Protein AF-A0A063ZQI3-F1 (afdb_monomer_lite)

pLDDT: mean 92.3, std 5.74, range [67.0, 97.94]

Sequence (66 aa):
MLRESLVGLEAYEPSESALISNLLDDRRVPCKGNLQTRFEDRDELAAPLEAESVYIDIENPLVTRL

Structure (mmCIF, N/CA/C/O backbone):
data_AF-A0A063ZQI3-F1
#
_entry.id   AF-A0A063ZQI3-F1
#
loop_
_atom_site.group_PDB
_atom_site.id
_atom_site.type_symbol
_atom_site.label_atom_id
_atom_site.label_alt_id
_atom_site.label_comp_id
_atom_site.label_asym_id
_atom_site.label_entity_id
_atom_site.label_seq_id
_atom_site.pdbx_PDB_ins_code
_atom_site.Cartn_x
_atom_site.Cartn_y
_atom_site.Cartn_z
_atom_site.occupancy
_atom_site.B_iso_or_equiv
_atom_site.auth_seq_id
_atom_site.auth_comp_id
_atom_site.auth_asym_id
_atom_site.auth_atom_id
_atom_site.pdbx_PDB_model_num
ATOM 1 N N . MET A 1 1 ? 3.426 7.382 -18.568 1.00 85.12 1 MET A N 1
ATOM 2 C CA . MET A 1 1 ? 3.438 8.436 -17.527 1.00 85.12 1 MET A CA 1
ATOM 3 C C . MET A 1 1 ? 3.703 7.822 -16.150 1.00 85.12 1 MET A C 1
ATOM 5 O O . MET A 1 1 ? 4.865 7.752 -15.800 1.00 85.12 1 MET A O 1
ATOM 9 N N . LEU A 1 2 ? 2.721 7.283 -15.404 1.00 92.06 2 LEU A N 1
ATOM 10 C CA . LEU A 1 2 ? 2.976 6.759 -14.040 1.00 92.06 2 LEU A CA 1
ATOM 11 C C . LEU A 1 2 ? 3.894 5.521 -13.997 1.00 92.06 2 LEU A C 1
ATOM 13 O O . LEU A 1 2 ? 4.884 5.531 -13.275 1.00 92.06 2 LEU A O 1
ATOM 17 N N . ARG A 1 3 ? 3.600 4.476 -14.787 1.00 92.75 3 ARG A N 1
ATOM 18 C CA . ARG A 1 3 ? 4.414 3.244 -14.817 1.00 92.75 3 ARG A CA 1
ATOM 19 C C . ARG A 1 3 ? 5.876 3.527 -15.175 1.00 92.75 3 ARG A C 1
ATOM 21 O O . ARG A 1 3 ? 6.779 3.053 -14.505 1.00 92.75 3 ARG A O 1
ATOM 28 N N . GLU A 1 4 ? 6.097 4.328 -16.213 1.00 93.56 4 GLU A N 1
ATOM 29 C CA . GLU A 1 4 ? 7.441 4.721 -16.664 1.00 93.56 4 GLU A CA 1
ATOM 30 C C . GLU A 1 4 ? 8.195 5.515 -15.592 1.00 93.56 4 GLU A C 1
ATOM 32 O O . GLU A 1 4 ? 9.381 5.282 -15.385 1.00 93.56 4 GLU A O 1
ATOM 37 N N . SER A 1 5 ? 7.512 6.416 -14.875 1.00 95.25 5 SER A N 1
ATOM 38 C CA . SER A 1 5 ? 8.119 7.134 -13.751 1.00 95.25 5 SER A CA 1
ATOM 39 C C . SER A 1 5 ? 8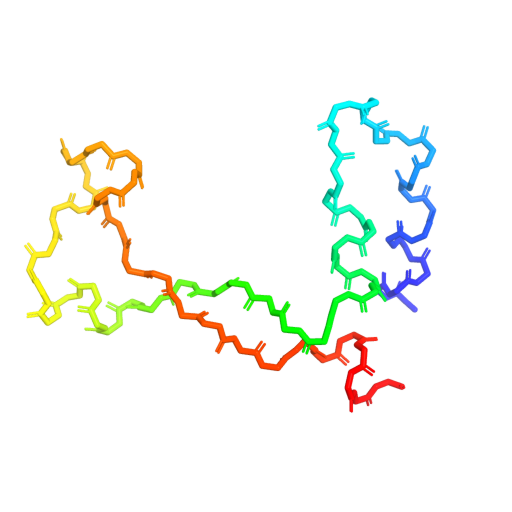.522 6.195 -12.615 1.00 95.25 5 SER A C 1
ATOM 41 O O . SER A 1 5 ? 9.597 6.378 -12.059 1.00 95.25 5 SER A O 1
ATOM 43 N N . LEU A 1 6 ? 7.705 5.185 -12.294 1.00 95.19 6 LEU A N 1
ATOM 44 C CA . LEU A 1 6 ? 8.034 4.188 -11.268 1.00 95.19 6 LEU A CA 1
ATOM 45 C C . LEU A 1 6 ? 9.259 3.354 -11.658 1.00 95.19 6 LEU A C 1
ATOM 47 O O . LEU A 1 6 ? 10.163 3.216 -10.845 1.00 95.19 6 LEU A O 1
ATOM 51 N N . VAL A 1 7 ? 9.344 2.898 -12.912 1.00 95.06 7 VAL A N 1
ATOM 52 C CA . VAL A 1 7 ? 10.534 2.190 -13.424 1.00 95.06 7 VAL A CA 1
ATOM 53 C C . VAL A 1 7 ? 11.794 3.051 -13.279 1.00 95.06 7 VAL A C 1
ATOM 55 O O . VAL A 1 7 ? 12.841 2.567 -12.868 1.00 95.06 7 VAL A O 1
ATOM 58 N N . GLY A 1 8 ? 11.702 4.356 -13.556 1.00 95.44 8 GLY A N 1
ATOM 59 C CA . GLY A 1 8 ? 12.828 5.275 -13.364 1.00 95.44 8 GLY A CA 1
ATOM 60 C C . GLY A 1 8 ? 13.268 5.446 -11.903 1.00 95.44 8 GLY A C 1
ATOM 61 O O . GLY A 1 8 ? 14.399 5.866 -11.661 1.00 95.44 8 GLY A O 1
ATOM 62 N N . LEU A 1 9 ? 12.401 5.129 -10.935 1.00 95.31 9 LEU A N 1
ATOM 63 C CA . LEU A 1 9 ? 12.689 5.250 -9.507 1.00 95.31 9 LEU A CA 1
ATOM 64 C C . LEU A 1 9 ? 13.372 4.016 -8.905 1.00 95.31 9 LEU A C 1
ATOM 66 O O . LEU A 1 9 ? 13.943 4.148 -7.825 1.00 95.31 9 LEU A O 1
ATOM 70 N N . GLU A 1 10 ? 13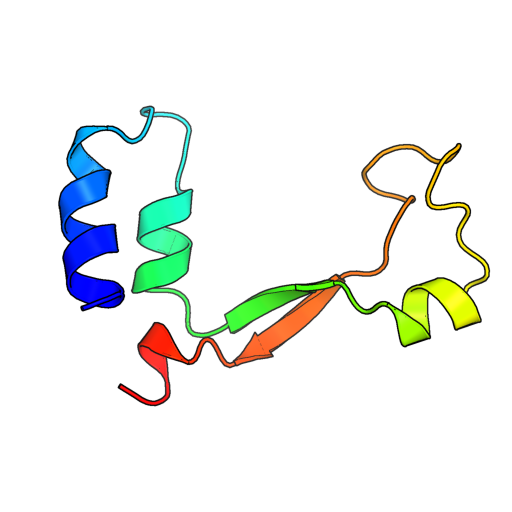.397 2.869 -9.597 1.00 93.19 10 GLU A N 1
ATOM 71 C CA . GLU A 1 10 ? 14.095 1.653 -9.131 1.00 93.19 10 GLU A CA 1
ATOM 72 C C . GLU A 1 10 ? 15.565 1.928 -8.786 1.00 93.19 10 GLU A C 1
ATOM 74 O O . GLU A 1 10 ? 16.094 1.402 -7.812 1.00 93.19 10 GLU A O 1
ATOM 79 N N . ALA A 1 11 ? 16.220 2.826 -9.529 1.00 94.25 11 ALA A N 1
ATOM 80 C CA . ALA A 1 11 ? 17.613 3.207 -9.297 1.00 94.25 11 ALA A CA 1
ATOM 81 C C . ALA A 1 11 ? 17.866 3.893 -7.937 1.00 94.25 11 ALA A C 1
ATOM 83 O O . ALA A 1 11 ? 19.021 4.036 -7.534 1.00 94.25 11 ALA A O 1
ATOM 84 N N . TYR A 1 12 ? 16.812 4.344 -7.252 1.00 95.75 12 TYR A N 1
ATOM 85 C CA . TYR A 1 12 ? 16.879 5.025 -5.958 1.00 95.75 12 TYR A CA 1
ATOM 86 C C . TYR A 1 12 ? 16.284 4.196 -4.813 1.00 95.75 12 TYR A C 1
ATOM 88 O O . TYR A 1 12 ? 16.258 4.669 -3.676 1.00 95.75 12 TYR A O 1
ATOM 96 N N . GLU A 1 13 ? 15.786 2.990 -5.093 1.00 95.62 13 GLU A N 1
ATOM 97 C CA . GLU A 1 13 ? 15.197 2.125 -4.078 1.00 95.62 13 GLU A CA 1
ATOM 98 C C . GLU A 1 13 ? 16.292 1.512 -3.178 1.00 95.62 13 GLU A C 1
ATOM 100 O O . GLU A 1 13 ? 17.271 0.959 -3.689 1.00 95.62 13 GLU A O 1
ATOM 105 N N . PRO A 1 14 ? 16.171 1.606 -1.837 1.00 96.38 14 PRO A N 1
ATOM 106 C CA . PRO A 1 14 ? 17.075 0.913 -0.922 1.00 96.38 14 PRO A CA 1
ATOM 107 C C . PRO A 1 14 ? 17.034 -0.604 -1.125 1.00 96.38 14 PRO A C 1
ATOM 109 O O . PRO A 1 14 ? 15.978 -1.159 -1.417 1.00 96.38 14 PRO A O 1
ATOM 112 N N . SER A 1 15 ? 18.150 -1.292 -0.879 1.00 93.56 15 SER A N 1
ATOM 113 C CA . SER A 1 15 ? 18.262 -2.749 -1.054 1.00 93.56 15 SER A CA 1
ATOM 114 C C . SER A 1 15 ? 17.267 -3.567 -0.229 1.00 93.56 15 SER A C 1
ATOM 116 O O . SER A 1 15 ? 16.96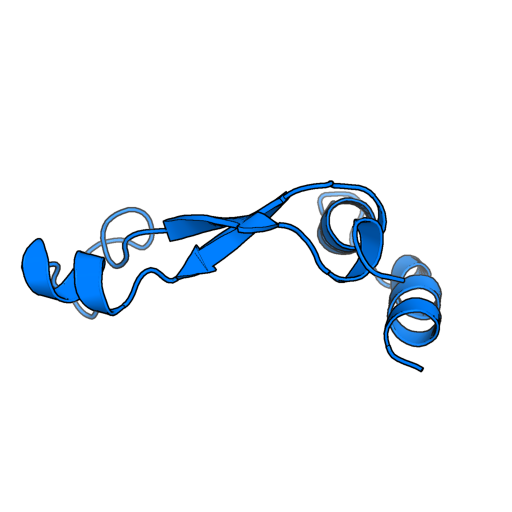1 -4.702 -0.584 1.00 93.56 15 SER A O 1
ATOM 118 N N . GLU A 1 16 ? 16.784 -3.018 0.883 1.00 95.88 16 GLU A N 1
ATOM 119 C CA . GLU A 1 16 ? 15.840 -3.665 1.796 1.00 95.88 16 GLU A CA 1
ATOM 120 C C . GLU A 1 16 ? 14.371 -3.441 1.396 1.00 95.88 16 GLU A C 1
ATOM 122 O O . GLU A 1 16 ? 13.473 -4.001 2.025 1.00 95.88 16 GLU A O 1
ATOM 127 N N . SER A 1 17 ? 14.115 -2.604 0.388 1.00 95.50 17 SER A N 1
ATOM 128 C CA . SER A 1 17 ? 12.776 -2.254 -0.081 1.00 95.50 17 SER A CA 1
ATOM 129 C C . SER A 1 17 ? 12.402 -3.051 -1.331 1.00 95.50 17 SER A C 1
ATOM 131 O O . SER A 1 17 ? 13.242 -3.367 -2.168 1.00 95.50 17 SER A O 1
ATOM 133 N N . ALA A 1 18 ? 11.114 -3.364 -1.446 1.00 94.81 18 ALA A N 1
ATOM 134 C CA . ALA A 1 18 ? 10.500 -3.983 -2.622 1.00 94.81 18 ALA A CA 1
ATOM 135 C C . ALA A 1 18 ? 9.252 -3.198 -3.068 1.00 94.81 18 ALA A C 1
ATOM 137 O O . ALA A 1 18 ? 8.329 -3.742 -3.661 1.00 94.81 18 ALA A O 1
ATOM 138 N N . LEU A 1 19 ? 9.166 -1.915 -2.715 1.00 95.12 19 LEU A N 1
ATOM 139 C CA . LEU A 1 19 ? 8.031 -1.055 -3.019 1.00 95.12 19 LEU A CA 1
ATOM 140 C C . LEU A 1 19 ? 7.812 -0.938 -4.528 1.00 95.12 19 LEU A C 1
ATOM 142 O O . LEU A 1 19 ? 6.671 -1.059 -4.974 1.00 95.12 19 LEU A O 1
ATOM 146 N N . ILE A 1 20 ? 8.869 -0.683 -5.306 1.00 96.00 20 ILE A N 1
ATOM 147 C CA . ILE A 1 20 ? 8.701 -0.448 -6.743 1.00 96.00 20 ILE A CA 1
ATOM 148 C C . ILE A 1 20 ? 8.311 -1.741 -7.456 1.00 96.00 20 ILE A C 1
ATOM 150 O O . ILE A 1 20 ? 7.331 -1.739 -8.203 1.00 96.00 20 ILE A O 1
ATOM 154 N N . SER A 1 21 ? 8.994 -2.850 -7.164 1.00 94.06 21 SER A N 1
ATOM 155 C CA . SER A 1 21 ? 8.650 -4.161 -7.725 1.00 94.06 21 SER A CA 1
ATOM 156 C C . SER A 1 21 ? 7.238 -4.603 -7.327 1.00 94.06 21 SER A C 1
ATOM 158 O O . SER A 1 21 ? 6.448 -4.949 -8.204 1.00 94.06 21 SER A O 1
ATOM 160 N N . ASN A 1 22 ? 6.842 -4.472 -6.055 1.00 95.50 22 ASN A N 1
ATOM 161 C CA . ASN A 1 22 ? 5.477 -4.799 -5.622 1.00 95.50 22 ASN A CA 1
ATOM 162 C C . ASN A 1 22 ? 4.426 -3.968 -6.382 1.00 95.50 22 ASN A C 1
ATOM 164 O O . ASN A 1 22 ? 3.399 -4.488 -6.814 1.00 95.50 22 ASN A O 1
ATOM 168 N N . LEU A 1 23 ? 4.667 -2.671 -6.608 1.00 95.25 23 LEU A N 1
ATOM 169 C CA . LEU A 1 23 ? 3.735 -1.824 -7.362 1.00 95.25 23 LEU A CA 1
ATOM 170 C C . LEU A 1 23 ? 3.669 -2.169 -8.858 1.00 95.25 23 LEU A C 1
ATOM 172 O O . LEU A 1 23 ? 2.607 -1.998 -9.468 1.00 95.25 23 LEU A O 1
ATOM 176 N N . LEU A 1 24 ? 4.778 -2.603 -9.459 1.00 95.50 24 LEU A N 1
ATOM 177 C CA . LEU A 1 24 ? 4.883 -2.858 -10.898 1.00 95.50 24 LEU A CA 1
ATOM 178 C C . LEU A 1 24 ? 4.502 -4.281 -11.316 1.00 95.50 24 LEU A C 1
ATOM 180 O O . LEU A 1 24 ? 4.095 -4.449 -12.472 1.00 95.50 24 LEU A O 1
ATOM 184 N N . ASP A 1 25 ? 4.602 -5.249 -10.402 1.00 95.62 25 ASP A N 1
ATOM 185 C CA . ASP A 1 25 ? 4.482 -6.676 -10.710 1.00 95.62 25 ASP A CA 1
ATOM 186 C C . ASP A 1 25 ? 3.317 -7.368 -9.979 1.00 95.62 25 ASP A C 1
ATOM 188 O O . ASP A 1 25 ? 2.689 -8.272 -10.545 1.00 95.62 25 ASP A O 1
ATOM 192 N N . ASP A 1 26 ? 2.948 -6.936 -8.764 1.00 97.44 26 ASP A N 1
ATOM 193 C CA . ASP A 1 26 ? 1.888 -7.615 -8.015 1.00 97.44 26 ASP A CA 1
ATOM 194 C C . ASP A 1 26 ? 0.500 -7.314 -8.580 1.00 97.44 26 ASP A C 1
ATOM 196 O O . ASP A 1 26 ? 0.091 -6.170 -8.796 1.00 97.44 26 ASP A O 1
ATOM 200 N N . ARG A 1 27 ? -0.306 -8.368 -8.753 1.00 97.31 27 ARG A N 1
ATOM 201 C CA . ARG A 1 27 ? -1.683 -8.247 -9.268 1.00 97.31 27 ARG A CA 1
ATOM 202 C C . ARG A 1 27 ? -2.644 -7.576 -8.286 1.00 97.31 27 ARG A C 1
ATOM 204 O O . ARG A 1 27 ? -3.728 -7.151 -8.696 1.00 97.31 27 ARG A O 1
ATOM 211 N N . ARG A 1 28 ? -2.293 -7.513 -7.001 1.00 97.38 28 ARG A N 1
ATOM 212 C CA . ARG A 1 28 ? -3.089 -6.886 -5.941 1.00 97.38 28 ARG A CA 1
ATOM 213 C C . ARG A 1 28 ? -2.196 -6.012 -5.079 1.00 97.38 28 ARG A C 1
ATOM 215 O O . ARG A 1 28 ? -1.028 -6.326 -4.910 1.00 97.38 28 ARG A O 1
ATOM 222 N N . VAL A 1 29 ? -2.767 -4.944 -4.537 1.00 96.00 29 VAL A N 1
ATOM 223 C CA . VAL A 1 29 ? -2.068 -4.030 -3.628 1.00 96.00 29 VAL A CA 1
ATOM 224 C C . VAL A 1 29 ? -2.921 -3.762 -2.389 1.00 96.00 29 VAL A C 1
ATOM 226 O O . VAL A 1 29 ? -4.152 -3.677 -2.513 1.00 96.00 29 VAL A O 1
ATOM 229 N N . PRO A 1 30 ? -2.297 -3.598 -1.210 1.00 94.81 30 PRO A N 1
ATOM 230 C CA . PRO A 1 30 ? -3.011 -3.196 -0.011 1.00 94.81 30 PRO A CA 1
ATOM 231 C C . PRO A 1 30 ? -3.524 -1.761 -0.165 1.00 94.81 30 PRO A C 1
ATOM 233 O O . PRO A 1 30 ? -2.823 -0.862 -0.631 1.00 94.81 30 PRO A O 1
ATOM 236 N N . CYS A 1 31 ? -4.763 -1.530 0.251 1.00 94.94 31 CYS A N 1
ATOM 237 C CA . CYS A 1 31 ? -5.419 -0.231 0.221 1.00 94.94 31 CYS A CA 1
ATOM 238 C C . CYS A 1 31 ? -6.142 0.018 1.546 1.00 94.94 31 CYS A C 1
ATOM 240 O O . CYS A 1 31 ? -6.754 -0.891 2.108 1.00 94.94 31 CYS A O 1
ATOM 242 N N . LYS A 1 32 ? -6.087 1.253 2.053 1.00 94.25 32 LYS A N 1
ATOM 243 C CA . LYS A 1 32 ? -6.732 1.614 3.317 1.00 94.25 32 LYS A CA 1
ATOM 244 C C . LYS A 1 32 ? -8.257 1.524 3.193 1.00 94.25 32 LYS A C 1
ATOM 246 O O . LYS A 1 32 ? -8.884 2.240 2.412 1.00 94.25 32 LYS A O 1
ATOM 251 N N . GLY A 1 33 ? -8.860 0.678 4.018 1.00 95.06 33 GLY A N 1
ATOM 252 C CA . GLY A 1 33 ? -10.300 0.468 4.107 1.00 95.06 33 GLY A CA 1
ATOM 253 C C . GLY A 1 33 ? -10.969 1.437 5.078 1.00 95.06 33 GLY A C 1
ATOM 254 O O . GLY A 1 33 ? -11.499 0.997 6.090 1.00 95.06 33 GLY A O 1
ATOM 255 N N . ASN A 1 34 ? -10.988 2.741 4.778 1.00 94.25 34 ASN A N 1
ATOM 256 C CA . ASN A 1 34 ? -11.486 3.789 5.693 1.00 94.25 34 ASN A CA 1
ATOM 257 C C . ASN A 1 34 ? -12.850 3.474 6.331 1.00 94.25 34 ASN A C 1
ATOM 259 O O . ASN A 1 34 ? -13.034 3.638 7.533 1.00 94.25 34 ASN A O 1
ATOM 263 N N . LEU A 1 35 ? -13.816 3.015 5.532 1.00 94.81 35 LEU A N 1
ATOM 264 C CA . LEU A 1 35 ? -15.153 2.714 6.039 1.00 94.81 35 LEU A CA 1
ATOM 265 C C . LEU A 1 35 ? -15.137 1.533 7.021 1.00 94.81 35 LEU A C 1
ATOM 267 O O . LEU A 1 35 ? -15.791 1.589 8.057 1.00 94.81 35 LEU A O 1
ATOM 271 N N . GLN A 1 36 ? -14.361 0.491 6.721 1.00 94.38 36 GLN A N 1
ATOM 272 C CA . GLN A 1 36 ? -14.214 -0.662 7.603 1.00 94.38 36 GLN A CA 1
ATOM 273 C C . GLN A 1 36 ? -13.452 -0.292 8.880 1.00 94.38 36 GLN A C 1
ATOM 275 O O . GLN A 1 36 ? -13.881 -0.675 9.961 1.00 94.38 36 GLN A O 1
ATOM 280 N N . THR A 1 37 ? -12.404 0.531 8.777 1.00 94.44 37 THR A N 1
ATOM 281 C CA . THR A 1 37 ? -11.700 1.101 9.936 1.00 94.44 37 THR A CA 1
ATOM 282 C C . THR A 1 37 ? -12.669 1.811 10.883 1.00 94.44 37 THR A C 1
ATOM 284 O O . THR A 1 37 ? -12.621 1.589 12.090 1.00 94.44 37 THR A O 1
ATOM 287 N N . ARG A 1 38 ? -13.600 2.615 10.343 1.00 92.81 38 ARG A N 1
ATOM 288 C CA . ARG A 1 38 ? -14.635 3.287 11.144 1.00 92.81 38 ARG A CA 1
ATOM 289 C C . ARG A 1 38 ? -15.672 2.323 11.719 1.00 92.81 38 ARG A C 1
ATOM 291 O O . ARG A 1 38 ? -16.122 2.551 12.835 1.00 92.81 38 ARG A O 1
ATOM 298 N N . PHE A 1 39 ? -16.053 1.271 10.996 1.00 95.25 39 PHE A N 1
ATOM 299 C CA . PHE A 1 39 ? -16.976 0.255 11.517 1.00 95.25 39 PHE A CA 1
ATOM 300 C C . PHE A 1 39 ? -16.369 -0.604 12.628 1.00 95.25 39 PHE A C 1
ATOM 302 O O . PHE A 1 39 ? -17.091 -1.022 13.527 1.00 95.25 39 PHE A O 1
ATOM 309 N N . GLU A 1 40 ? -15.062 -0.848 12.580 1.00 92.88 40 GLU A N 1
ATOM 310 C CA . GLU A 1 40 ? -14.318 -1.552 13.629 1.00 92.88 40 GLU A CA 1
ATOM 311 C C . GLU A 1 40 ? -13.927 -0.636 14.802 1.00 92.88 40 GLU A C 1
ATOM 313 O O . GLU A 1 40 ? -13.258 -1.089 15.725 1.00 92.88 40 GLU A O 1
ATOM 318 N N . ASP A 1 41 ? -14.336 0.638 14.761 1.00 90.12 41 ASP A N 1
ATOM 319 C CA . ASP A 1 41 ? -14.046 1.679 15.756 1.00 90.12 41 ASP A CA 1
ATOM 320 C C . ASP A 1 41 ? -12.561 1.759 16.147 1.00 90.12 41 ASP A C 1
ATOM 322 O O . ASP A 1 41 ? -12.199 1.946 17.309 1.00 90.12 41 ASP A O 1
ATOM 326 N N . ARG A 1 42 ? -11.676 1.595 15.155 1.00 88.00 42 ARG A N 1
ATOM 327 C CA . ARG A 1 42 ? -10.231 1.679 15.380 1.00 88.00 42 ARG A CA 1
ATOM 328 C C . ARG A 1 42 ? -9.825 3.123 15.660 1.00 88.00 42 ARG A C 1
ATOM 330 O O . ARG A 1 42 ? -10.226 4.047 14.946 1.00 88.00 42 ARG A O 1
ATOM 337 N N . ASP A 1 43 ? -9.001 3.296 16.689 1.00 83.75 43 ASP A N 1
ATOM 338 C CA . ASP A 1 43 ? -8.372 4.572 17.012 1.00 83.75 43 ASP A CA 1
ATOM 339 C C . ASP A 1 43 ? -7.139 4.774 16.122 1.00 83.75 43 ASP A C 1
ATOM 341 O O . ASP A 1 43 ? -6.045 4.306 16.425 1.00 83.75 43 ASP A O 1
ATOM 345 N N . GLU A 1 44 ? -7.335 5.471 15.004 1.00 80.88 44 GLU A N 1
ATOM 346 C CA . GLU A 1 44 ? -6.290 5.763 14.015 1.00 80.88 44 GLU A CA 1
ATOM 347 C C . GLU A 1 44 ? -5.147 6.650 14.540 1.00 80.88 44 GLU A C 1
ATOM 349 O O . GLU A 1 44 ? -4.163 6.823 13.830 1.00 80.88 44 GLU A O 1
ATOM 354 N N . LEU A 1 45 ? -5.274 7.264 15.723 1.00 81.88 45 LEU A N 1
ATOM 355 C CA . LEU A 1 45 ? -4.291 8.225 16.236 1.00 81.88 45 LEU A CA 1
ATOM 356 C C . LEU A 1 45 ? -3.501 7.703 17.436 1.00 81.88 45 LEU A C 1
ATOM 358 O O . LEU A 1 45 ? -2.370 8.139 17.646 1.00 81.88 45 LEU A O 1
ATOM 362 N N . ALA A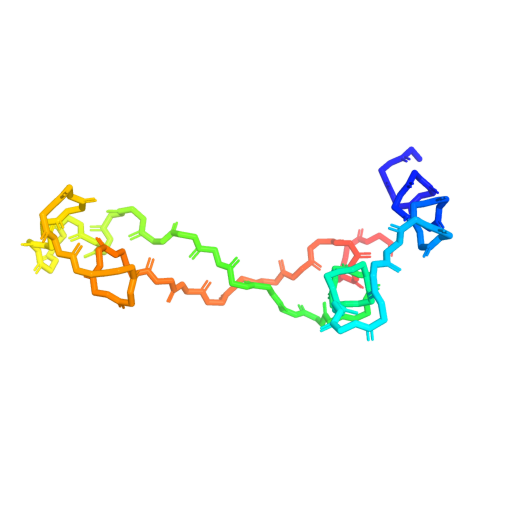 1 46 ? -4.101 6.831 18.246 1.00 83.44 46 ALA A N 1
ATOM 363 C CA . ALA A 1 46 ? -3.480 6.322 19.467 1.00 83.44 46 ALA A CA 1
ATOM 364 C C . ALA A 1 46 ? -3.090 4.839 19.401 1.00 83.44 46 ALA A C 1
ATOM 366 O O . ALA A 1 46 ? -2.323 4.379 20.252 1.00 83.44 46 ALA A O 1
ATOM 367 N N . ALA A 1 47 ? -3.622 4.077 18.440 1.00 81.94 47 ALA A N 1
ATOM 368 C CA . ALA A 1 47 ? -3.227 2.686 18.248 1.00 81.94 47 ALA A CA 1
ATOM 369 C C . ALA A 1 47 ? -1.803 2.590 17.659 1.00 81.94 47 ALA A C 1
ATOM 371 O O . ALA A 1 47 ? -1.289 3.578 17.153 1.00 81.94 47 ALA A O 1
ATOM 372 N N . PRO A 1 48 ? -1.133 1.429 17.745 1.00 84.81 48 PRO A N 1
ATOM 373 C CA . PRO A 1 48 ? 0.084 1.161 16.979 1.00 84.81 48 PRO A CA 1
ATOM 374 C C . PRO A 1 48 ? -0.227 0.954 15.489 1.00 84.81 48 PRO A C 1
ATOM 376 O O . PRO A 1 48 ? -1.333 0.531 15.146 1.00 84.81 48 PRO A O 1
ATOM 379 N N . LEU A 1 49 ? 0.765 1.167 14.619 1.00 79.94 49 LEU A N 1
ATOM 380 C CA . LEU A 1 49 ? 0.623 1.217 13.155 1.00 79.94 49 LEU A CA 1
ATOM 381 C C . LEU A 1 49 ? -0.148 0.024 12.558 1.00 79.94 49 LEU A C 1
ATOM 383 O O . LEU A 1 49 ? -0.931 0.177 11.621 1.00 79.94 49 LEU A O 1
ATOM 387 N N . GLU A 1 50 ? 0.046 -1.171 13.118 1.00 79.88 50 GLU A N 1
ATOM 388 C CA . GLU A 1 50 ? -0.602 -2.413 12.681 1.00 79.88 50 GLU A CA 1
ATOM 389 C C . GLU A 1 50 ? -2.101 -2.468 13.029 1.00 79.88 50 GLU A C 1
ATOM 391 O O . GLU A 1 50 ? -2.867 -3.218 12.419 1.00 79.88 50 GLU A O 1
ATOM 396 N N . ALA A 1 51 ? -2.528 -1.687 14.022 1.00 81.38 51 ALA A N 1
ATOM 397 C CA . ALA A 1 51 ? -3.883 -1.652 14.558 1.00 81.38 51 ALA A CA 1
ATOM 398 C C . ALA A 1 51 ? -4.626 -0.340 14.261 1.00 81.38 51 ALA A C 1
ATOM 400 O O . ALA A 1 51 ? -5.847 -0.318 14.379 1.00 81.38 51 ALA A O 1
ATOM 401 N N . GLU A 1 52 ? -3.937 0.719 13.829 1.00 89.56 52 GLU A N 1
ATOM 402 C CA . GLU A 1 52 ? -4.541 2.023 13.524 1.00 89.56 52 GLU A CA 1
ATOM 403 C C . GLU A 1 52 ? -5.556 1.943 12.381 1.00 89.56 52 GLU A C 1
ATOM 405 O O . GLU A 1 52 ? -6.578 2.616 12.409 1.00 89.56 52 GLU A O 1
ATOM 410 N N . SER A 1 53 ? -5.317 1.123 11.355 1.00 93.50 53 SER A N 1
ATOM 411 C CA . SER A 1 53 ? -6.153 1.099 10.147 1.00 93.50 53 SER A CA 1
ATOM 412 C C . SER A 1 53 ? -6.412 -0.310 9.634 1.00 93.50 53 SER A C 1
ATOM 414 O O . SER A 1 53 ? -5.573 -1.198 9.751 1.00 93.50 53 SER A O 1
ATOM 416 N N . VAL A 1 54 ? -7.577 -0.511 9.017 1.00 93.31 54 VAL A N 1
ATOM 417 C CA . VAL A 1 54 ? -7.852 -1.712 8.226 1.00 93.31 54 VAL A CA 1
ATOM 418 C C . VAL A 1 54 ? -7.289 -1.527 6.820 1.00 93.31 54 VAL A C 1
ATOM 420 O O . VAL A 1 54 ? -7.529 -0.500 6.182 1.00 93.31 54 VAL A O 1
ATOM 423 N N . TYR A 1 55 ? -6.587 -2.541 6.317 1.00 94.06 55 TYR A N 1
ATOM 424 C CA . TYR A 1 55 ? -6.165 -2.635 4.922 1.00 94.06 55 TYR A CA 1
ATOM 425 C C . TYR A 1 55 ? -6.885 -3.791 4.231 1.00 94.06 55 TYR A C 1
ATOM 427 O O . TYR A 1 55 ? -7.057 -4.864 4.805 1.00 94.06 55 TYR A O 1
ATOM 435 N N . ILE A 1 56 ? -7.306 -3.549 2.994 1.00 94.94 56 ILE A N 1
ATOM 436 C CA . ILE A 1 56 ? -7.940 -4.527 2.113 1.00 94.94 56 ILE A CA 1
ATOM 437 C C . ILE A 1 56 ? -7.147 -4.629 0.816 1.00 94.94 56 ILE A C 1
ATOM 439 O O . ILE A 1 56 ? -6.618 -3.630 0.328 1.00 94.94 56 ILE A O 1
ATOM 443 N N . ASP A 1 57 ? -7.105 -5.813 0.216 1.00 96.81 57 ASP A N 1
ATOM 444 C CA . ASP A 1 57 ? -6.472 -5.967 -1.089 1.00 96.81 57 ASP A CA 1
ATOM 445 C C . ASP A 1 57 ? -7.414 -5.520 -2.204 1.00 96.81 57 ASP A C 1
ATOM 447 O O . ASP A 1 57 ? -8.538 -6.020 -2.315 1.00 96.81 57 ASP A O 1
ATOM 451 N N . ILE A 1 58 ? -6.926 -4.667 -3.100 1.00 96.50 58 ILE A N 1
ATOM 452 C CA . ILE A 1 58 ? -7.613 -4.293 -4.343 1.00 96.50 58 ILE A CA 1
ATOM 453 C C . ILE A 1 58 ? -6.837 -4.804 -5.556 1.00 96.50 58 ILE A C 1
ATOM 455 O O . ILE A 1 58 ? -5.645 -5.084 -5.467 1.00 96.50 58 ILE 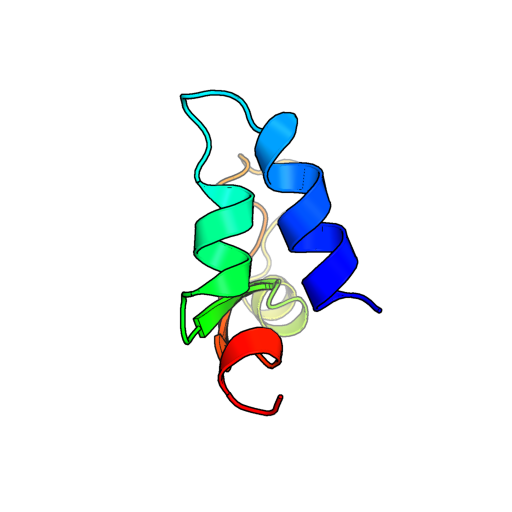A O 1
ATOM 459 N N . GLU A 1 59 ? -7.498 -4.921 -6.709 1.00 97.94 59 GLU A N 1
ATOM 460 C CA . GLU A 1 59 ? -6.786 -5.171 -7.967 1.00 97.94 59 GLU A CA 1
ATOM 461 C C . GLU A 1 59 ? -5.829 -4.018 -8.265 1.00 97.94 59 GLU A C 1
ATOM 463 O O . GLU A 1 59 ? -6.248 -2.857 -8.283 1.00 97.94 59 GLU A O 1
ATOM 468 N N . ASN A 1 60 ? -4.568 -4.345 -8.543 1.00 96.44 60 ASN A N 1
ATOM 469 C CA . ASN A 1 60 ? -3.573 -3.359 -8.926 1.00 96.44 60 ASN A CA 1
ATOM 470 C C . ASN A 1 60 ? -3.849 -2.891 -10.365 1.00 96.44 60 ASN A C 1
ATOM 472 O O . ASN A 1 60 ? -3.655 -3.672 -11.304 1.00 96.44 60 ASN A O 1
ATOM 476 N N . PRO A 1 61 ? -4.288 -1.640 -10.592 1.00 9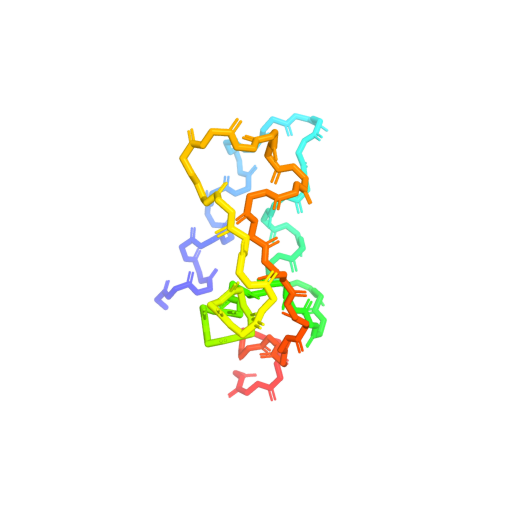4.50 61 PRO A N 1
ATOM 477 C CA . PRO A 1 61 ? -4.575 -1.160 -11.938 1.00 94.50 61 PRO A CA 1
ATOM 478 C C . PRO A 1 61 ? -3.323 -1.100 -12.820 1.00 94.50 61 PRO A C 1
ATOM 480 O O . PRO A 1 61 ? -3.463 -1.212 -14.034 1.00 94.50 61 PRO A O 1
ATOM 483 N N . LEU A 1 62 ? -2.123 -0.973 -12.232 1.00 93.94 62 LEU A N 1
ATOM 484 C CA . LEU A 1 62 ? -0.862 -0.914 -12.977 1.00 93.94 62 LEU A CA 1
ATOM 485 C C . LEU A 1 62 ? -0.505 -2.237 -13.666 1.00 93.94 62 LEU A C 1
ATOM 487 O O . LEU A 1 62 ? 0.264 -2.230 -14.624 1.00 93.94 62 LEU A O 1
ATOM 491 N N . VAL A 1 63 ? -1.078 -3.343 -13.183 1.00 95.25 63 VAL A N 1
ATOM 492 C CA . VAL A 1 63 ? -0.835 -4.708 -13.674 1.00 95.25 63 VAL A CA 1
ATOM 493 C C . VAL A 1 63 ? -2.067 -5.292 -14.367 1.00 95.25 63 VAL A C 1
ATOM 495 O O . VAL A 1 63 ? -1.947 -6.091 -15.288 1.00 95.25 63 VAL A O 1
ATOM 498 N N . THR A 1 64 ? -3.274 -4.929 -13.921 1.00 95.81 64 THR A N 1
ATOM 499 C CA . THR A 1 64 ? -4.519 -5.586 -14.365 1.00 95.81 64 THR A CA 1
ATOM 500 C C . THR A 1 64 ? -5.292 -4.831 -15.445 1.00 95.81 64 THR A C 1
ATOM 502 O O . THR A 1 64 ? -6.204 -5.412 -16.031 1.00 95.81 64 THR A O 1
ATOM 505 N N . ARG A 1 65 ? -4.986 -3.549 -15.696 1.00 88.25 65 ARG A N 1
ATOM 506 C CA . ARG A 1 65 ? -5.780 -2.676 -16.588 1.00 88.25 65 ARG A CA 1
ATOM 507 C C . ARG A 1 65 ? -4.950 -1.827 -17.558 1.00 88.25 65 ARG A C 1
ATOM 509 O O . ARG A 1 65 ? -5.546 -1.056 -18.309 1.00 88.25 65 ARG A O 1
ATOM 516 N N . LEU A 1 66 ? -3.622 -1.935 -17.511 1.00 67.00 66 LEU A N 1
ATOM 517 C CA . LEU A 1 66 ? -2.687 -1.243 -18.403 1.00 67.00 66 LEU A CA 1
ATOM 518 C C . LEU A 1 66 ? -2.152 -2.180 -19.485 1.00 67.00 66 LEU A C 1
ATOM 520 O O . LEU A 1 66 ? -1.936 -3.370 -19.168 1.00 67.00 66 LEU A O 1
#

Foldseek 3Di:
DVLVVLVVCVVVDDPVDCVSVCLQPPQKDKDFPVVVLVVVVACLPPDPPVRNTDIDIDGRCNHPPD

Secondary structure (DSSP, 8-state):
-HHHHHHHHGGG--TT--HHHHHHH-SEEEEE-HHHHHHTT--TTTS-HHHH--EEEEE-HHHH--

Radius of gyration: 14.92 Å; chains: 1; bounding box: 35×17×38 Å